Protein AF-A0A957ZB75-F1 (afdb_monomer_lite)

Secondary structure (DSSP, 8-state):
--EEEEEEEETTS-GGG-EE-SS-------SS-EEEEEEEEETTS-EEEEEEEE-----SS--EEEEEEEES-SEE-TTPPEEEEEEEESS-SEEEEEETTEEEESS--SEEEEEE---SSEEEEEEEEEEETTEEEEEEEEEEE-

Radius of gyration: 25.02 Å; chains: 1; bounding box: 56×19×64 Å

pLDDT: mean 92.62, std 7.67, range [55.31, 98.69]

Sequence (146 aa):
MNVNAVYFYTDDQKWQEQGVAGQASRKVCPDKTTNYNLRVLKRDGDEEIRQIQVQVAASNNAPTVERFWVQPSPIVAVGQCVNIQWCLQGDIERAKITRNEVTIWNDAPFTGNMQDCPSGTGQFVYGVEVKGPGGSNRALVYIQVE

Structure (mmCIF, N/CA/C/O backbone):
data_AF-A0A957ZB75-F1
#
_entry.id   AF-A0A957ZB75-F1
#
loop_
_atom_site.group_PDB
_atom_site.id
_atom_site.type_symbol
_atom_site.label_atom_id
_atom_site.label_alt_id
_atom_site.label_comp_id
_atom_site.label_asym_id
_atom_site.label_entity_id
_atom_site.label_seq_id
_atom_site.pdbx_PDB_ins_code
_atom_site.Cartn_x
_atom_site.Cartn_y
_atom_site.Cartn_z
_atom_site.occupancy
_atom_site.B_iso_or_equiv
_atom_site.auth_seq_id
_atom_site.auth_comp_id
_atom_site.auth_asym_id
_atom_site.auth_atom_id
_atom_site.pdbx_PDB_model_num
ATOM 1 N N . MET A 1 1 ? -32.803 -10.036 35.997 1.00 55.31 1 MET A N 1
ATOM 2 C CA . MET A 1 1 ? -32.620 -8.774 35.244 1.00 55.31 1 MET A CA 1
ATOM 3 C C . MET A 1 1 ? -33.885 -8.500 34.447 1.00 55.31 1 MET A C 1
ATOM 5 O O . MET A 1 1 ? -34.320 -9.390 33.731 1.00 55.31 1 MET A O 1
ATOM 9 N N . ASN A 1 2 ? -34.496 -7.323 34.602 1.00 71.12 2 ASN A N 1
ATOM 10 C CA . ASN A 1 2 ? -35.738 -6.947 33.913 1.00 71.12 2 ASN A CA 1
ATOM 11 C C . ASN A 1 2 ? -35.402 -6.029 32.719 1.00 71.12 2 ASN A C 1
ATOM 13 O O . ASN A 1 2 ? -35.644 -4.824 32.749 1.00 71.12 2 ASN A O 1
ATOM 17 N N . VAL A 1 3 ? -34.734 -6.597 31.710 1.00 76.25 3 VAL A N 1
ATOM 18 C CA . VAL A 1 3 ? -34.253 -5.877 30.516 1.00 76.25 3 VAL A CA 1
ATOM 19 C C . VAL A 1 3 ? -35.369 -5.796 29.475 1.00 76.25 3 VAL A C 1
ATOM 21 O O . VAL A 1 3 ? -36.073 -6.779 29.241 1.00 76.25 3 VAL A O 1
ATOM 24 N N . ASN A 1 4 ? -35.527 -4.623 28.865 1.00 85.94 4 ASN A N 1
ATOM 25 C CA . ASN A 1 4 ? -36.439 -4.383 27.753 1.00 85.94 4 ASN A CA 1
ATOM 26 C C . ASN A 1 4 ? -35.715 -4.507 26.402 1.00 85.94 4 ASN A C 1
ATOM 28 O O . ASN A 1 4 ? -36.158 -5.254 25.536 1.00 85.94 4 ASN A O 1
ATOM 32 N N . ALA A 1 5 ? -34.576 -3.825 26.239 1.00 90.12 5 ALA A N 1
ATOM 33 C CA . ALA A 1 5 ? -33.784 -3.857 25.009 1.00 90.12 5 ALA A CA 1
ATOM 34 C C . ALA A 1 5 ? -32.297 -3.594 25.282 1.00 90.12 5 ALA A C 1
ATOM 36 O O . ALA A 1 5 ? -31.947 -2.932 26.260 1.00 90.12 5 ALA A O 1
ATOM 37 N N . VAL A 1 6 ? -31.427 -4.097 24.404 1.00 93.31 6 VAL A N 1
ATOM 38 C CA . VAL A 1 6 ? -29.978 -3.862 24.453 1.00 93.31 6 VAL A CA 1
ATOM 39 C C . VAL A 1 6 ? -29.500 -3.386 23.087 1.00 93.31 6 VAL A C 1
ATOM 41 O O . VAL A 1 6 ? -29.920 -3.917 22.061 1.00 93.31 6 VAL A O 1
ATOM 44 N N . TYR A 1 7 ? -28.614 -2.396 23.078 1.00 94.50 7 TYR A N 1
ATOM 45 C CA . TYR A 1 7 ? -28.035 -1.808 21.876 1.00 94.50 7 TYR A CA 1
ATOM 46 C C . TYR A 1 7 ? -26.518 -1.748 22.005 1.00 94.50 7 TYR A C 1
ATOM 48 O O . TYR A 1 7 ? -26.001 -1.387 23.064 1.00 94.50 7 TYR A O 1
ATOM 56 N N . PHE A 1 8 ? -25.811 -2.075 20.925 1.00 93.94 8 PHE A N 1
ATOM 57 C CA . PHE A 1 8 ? -24.351 -2.016 20.863 1.00 93.94 8 PHE A CA 1
ATOM 58 C C . PHE A 1 8 ? -23.905 -1.211 19.643 1.00 93.94 8 PHE A C 1
ATOM 60 O O . PHE A 1 8 ? -24.076 -1.663 18.513 1.00 93.94 8 PHE A O 1
ATOM 67 N N . TYR A 1 9 ? -23.342 -0.025 19.869 1.00 94.62 9 TYR A N 1
ATOM 68 C CA . TYR A 1 9 ? -23.095 0.972 18.823 1.00 94.62 9 TYR A CA 1
ATOM 69 C C . TYR A 1 9 ? -21.809 1.765 19.074 1.00 94.62 9 TYR A C 1
ATOM 71 O O . TYR A 1 9 ? -21.337 1.858 20.209 1.00 94.62 9 TYR A O 1
ATOM 79 N N . THR A 1 10 ? -21.244 2.347 18.020 1.00 95.06 10 THR A N 1
ATOM 80 C CA . THR A 1 10 ? -20.170 3.348 18.122 1.00 95.06 10 THR A CA 1
ATOM 81 C C . THR A 1 10 ? -20.743 4.762 18.195 1.00 95.06 10 THR A C 1
ATOM 83 O O . THR A 1 10 ? -21.894 4.977 17.826 1.00 95.06 10 THR A O 1
ATOM 86 N N . ASP A 1 11 ? -19.951 5.742 18.640 1.00 92.06 11 ASP A N 1
ATOM 87 C CA . ASP A 1 11 ? -20.393 7.148 18.759 1.00 92.06 11 ASP A CA 1
ATOM 88 C C . ASP A 1 11 ? -20.949 7.729 17.441 1.00 92.06 11 ASP A C 1
ATOM 90 O O . ASP A 1 11 ? -21.843 8.572 17.460 1.00 92.06 11 ASP A O 1
ATOM 94 N N . ASP A 1 12 ? -20.467 7.226 16.300 1.00 91.06 12 ASP A N 1
ATOM 95 C CA . ASP A 1 12 ? -20.863 7.657 14.954 1.00 91.06 12 ASP A CA 1
ATOM 96 C C . ASP A 1 12 ? -22.178 6.993 14.462 1.00 91.06 12 ASP A C 1
ATOM 98 O O . ASP A 1 12 ? -22.646 7.270 13.356 1.00 91.06 12 ASP A O 1
ATOM 102 N N . GLN A 1 13 ? -22.782 6.089 15.246 1.00 93.25 13 GLN A N 1
ATOM 103 C CA . GLN A 1 13 ? -23.957 5.299 14.860 1.00 93.25 13 GLN A CA 1
ATOM 104 C C . GLN A 1 13 ? -25.225 5.703 15.624 1.00 93.25 13 GLN A C 1
ATOM 106 O O . GLN A 1 13 ? -25.210 5.958 16.828 1.00 93.25 13 GLN A O 1
ATOM 111 N N . LYS A 1 14 ? -26.377 5.658 14.942 1.00 95.25 14 LYS A N 1
ATOM 112 C CA . LYS A 1 14 ? -27.692 5.783 15.588 1.00 95.25 14 LYS A CA 1
ATOM 113 C C . LYS A 1 14 ? -28.008 4.515 16.374 1.00 95.25 14 LYS A C 1
ATOM 115 O O . LYS A 1 14 ? -28.289 3.472 15.789 1.00 95.25 14 LYS A O 1
ATOM 120 N N . TRP A 1 15 ? -27.989 4.603 17.700 1.00 94.00 15 TRP A N 1
ATOM 121 C CA . TRP A 1 15 ? -28.140 3.437 18.573 1.00 94.00 15 TRP A CA 1
ATOM 122 C C . TRP A 1 15 ? -29.461 2.685 18.377 1.00 94.00 15 TRP A C 1
ATOM 124 O O . TRP A 1 15 ? -29.459 1.464 18.483 1.00 94.00 15 TRP A O 1
ATOM 134 N N . GLN A 1 16 ? -30.561 3.371 18.038 1.00 95.12 16 GLN A N 1
ATOM 135 C CA . GLN A 1 16 ? -31.881 2.753 17.833 1.00 95.12 16 GLN A CA 1
ATOM 136 C C . GLN A 1 16 ? -31.870 1.686 16.728 1.00 95.12 16 GLN A C 1
ATOM 138 O O . GLN A 1 16 ? -32.700 0.780 16.737 1.00 95.12 16 GLN A O 1
ATOM 143 N N . GLU A 1 17 ? -30.921 1.784 15.796 1.00 95.62 17 GLU A N 1
ATOM 144 C CA . GLU A 1 17 ? -30.752 0.870 14.664 1.00 95.62 17 GLU A CA 1
ATOM 145 C C . GLU A 1 17 ? -29.772 -0.278 14.979 1.00 95.62 17 GLU A C 1
ATOM 147 O O . GLU A 1 17 ? -29.573 -1.165 14.155 1.00 95.62 17 GLU A O 1
ATOM 152 N N . GLN A 1 18 ? -29.153 -0.284 16.166 1.00 93.81 18 GLN A N 1
ATOM 153 C CA . GLN A 1 18 ? -28.076 -1.208 16.554 1.00 93.81 18 GLN A CA 1
ATOM 154 C C . GLN A 1 18 ? -28.500 -2.177 17.674 1.00 93.81 18 GLN A C 1
ATOM 156 O O . GLN A 1 18 ? -27.742 -2.444 18.612 1.00 93.81 18 GLN A O 1
ATOM 161 N N . GLY A 1 19 ? -29.740 -2.669 17.611 1.00 92.12 19 GLY A N 1
ATOM 162 C CA . GLY A 1 19 ? -30.286 -3.614 18.589 1.00 92.12 19 GLY A CA 1
ATOM 163 C C . GLY A 1 19 ? -29.555 -4.959 18.578 1.00 92.12 19 GLY A C 1
ATOM 164 O O . GLY A 1 19 ? -29.230 -5.495 17.519 1.00 92.12 19 GLY A O 1
ATOM 165 N N . VAL A 1 20 ? -29.311 -5.523 19.760 1.00 92.00 20 VAL A N 1
ATOM 166 C CA . VAL A 1 20 ? -28.658 -6.827 19.946 1.00 92.00 20 VAL A CA 1
ATOM 167 C C . VAL A 1 20 ? -29.398 -7.675 20.980 1.00 92.00 20 VAL A C 1
ATOM 169 O O . VAL A 1 20 ? -30.177 -7.171 21.790 1.00 92.00 20 VAL A O 1
ATOM 172 N N . ALA A 1 21 ? -29.151 -8.987 20.966 1.00 88.75 21 ALA A N 1
ATOM 173 C CA . ALA A 1 21 ? -29.648 -9.877 22.009 1.00 88.75 21 ALA A CA 1
ATOM 174 C C . ALA A 1 21 ? -29.046 -9.511 23.378 1.00 88.75 21 ALA A C 1
ATOM 176 O O . ALA A 1 21 ? -27.916 -9.029 23.461 1.00 88.75 21 ALA A O 1
ATOM 177 N N . GLY A 1 22 ? -29.780 -9.795 24.462 1.00 81.31 22 GLY A N 1
ATOM 178 C CA . GLY A 1 22 ? -29.356 -9.472 25.832 1.00 81.31 22 GLY A CA 1
ATOM 179 C C . GLY A 1 22 ? -28.032 -10.118 26.266 1.00 81.31 22 GLY A C 1
ATOM 180 O O . GLY A 1 22 ? -27.394 -9.644 27.200 1.00 81.31 22 GLY A O 1
ATOM 181 N N . GLN A 1 23 ? -27.599 -11.162 25.559 1.00 82.50 23 GLN A N 1
ATOM 182 C CA . GLN A 1 23 ? -26.255 -11.712 25.625 1.00 82.50 23 GLN A CA 1
ATOM 183 C C . GLN A 1 23 ? -25.798 -12.022 24.199 1.00 82.50 23 GLN A C 1
ATOM 185 O O . GLN A 1 23 ? -26.438 -12.800 23.493 1.00 82.50 23 GLN A O 1
ATOM 190 N N . ALA A 1 24 ? -24.698 -11.409 23.774 1.00 81.31 24 ALA A N 1
ATOM 191 C CA . ALA A 1 24 ? -24.117 -11.612 22.455 1.00 81.31 24 ALA A CA 1
ATOM 192 C C . ALA A 1 24 ? -22.611 -11.336 22.490 1.00 81.31 24 ALA A C 1
ATOM 194 O O . ALA A 1 24 ? -22.115 -10.614 23.354 1.00 81.31 24 ALA A O 1
ATOM 195 N N . SER A 1 25 ? -21.891 -11.888 21.519 1.00 83.31 25 SER A N 1
ATOM 196 C CA . SER A 1 25 ? -20.511 -11.523 21.220 1.00 83.31 25 SER A CA 1
ATOM 197 C C . SER A 1 25 ? -20.414 -11.082 19.762 1.00 83.31 25 SER A C 1
ATOM 199 O O . SER A 1 25 ? -21.127 -11.584 18.892 1.00 83.31 25 SER A O 1
ATOM 201 N N . ARG A 1 26 ? -19.542 -10.110 19.485 1.00 83.44 26 ARG A N 1
ATOM 202 C CA . ARG A 1 26 ? -19.294 -9.599 18.135 1.00 83.44 26 ARG A CA 1
ATOM 203 C C . ARG A 1 26 ? -17.801 -9.376 17.955 1.00 83.44 26 ARG A C 1
ATOM 205 O O . ARG A 1 26 ? -17.186 -8.663 18.742 1.00 83.44 26 ARG A O 1
ATOM 212 N N . LYS A 1 27 ? -17.221 -9.961 16.906 1.00 85.62 27 LYS A N 1
ATOM 213 C CA . LYS A 1 27 ? -15.859 -9.626 16.480 1.00 85.62 27 LYS A CA 1
ATOM 214 C C . LYS A 1 27 ? -15.889 -8.270 15.775 1.00 85.62 27 LYS A C 1
ATOM 216 O O . LYS A 1 27 ? -16.684 -8.075 14.857 1.00 85.62 27 LYS A O 1
ATOM 221 N N . VAL A 1 28 ? -15.030 -7.353 16.208 1.00 84.00 28 VAL A N 1
ATOM 222 C CA . VAL A 1 28 ? -14.864 -6.020 15.618 1.00 84.00 28 VAL A CA 1
ATOM 223 C C . VAL A 1 28 ? -13.385 -5.771 15.326 1.00 84.00 28 VAL A C 1
ATOM 225 O O . VAL A 1 28 ? -12.522 -6.240 16.065 1.00 84.00 28 VAL A O 1
ATOM 228 N N . CYS A 1 29 ? -13.101 -5.048 14.246 1.00 82.00 29 CYS A N 1
ATOM 229 C CA . CYS A 1 29 ? -11.758 -4.623 13.852 1.00 82.00 29 CYS A CA 1
ATOM 230 C C . CYS A 1 29 ? -11.828 -3.120 13.541 1.00 82.00 29 CYS A C 1
ATOM 232 O O . CYS A 1 29 ? -12.103 -2.768 12.399 1.00 82.00 29 CYS A O 1
ATOM 234 N N . PRO A 1 30 ? -11.726 -2.235 14.550 1.00 84.12 30 PRO A N 1
ATOM 235 C CA . PRO A 1 30 ? -11.782 -0.797 14.313 1.00 84.12 30 PRO A CA 1
ATOM 236 C C . PRO A 1 30 ? -10.508 -0.305 13.610 1.00 84.12 30 PRO A C 1
ATOM 238 O O . PRO A 1 30 ? -9.408 -0.631 14.043 1.00 84.12 30 PRO A O 1
ATOM 241 N N . ASP A 1 31 ? -10.661 0.523 12.574 1.00 75.88 31 ASP A N 1
ATOM 242 C CA . ASP A 1 31 ? -9.529 1.122 11.839 1.00 75.88 31 ASP A CA 1
ATOM 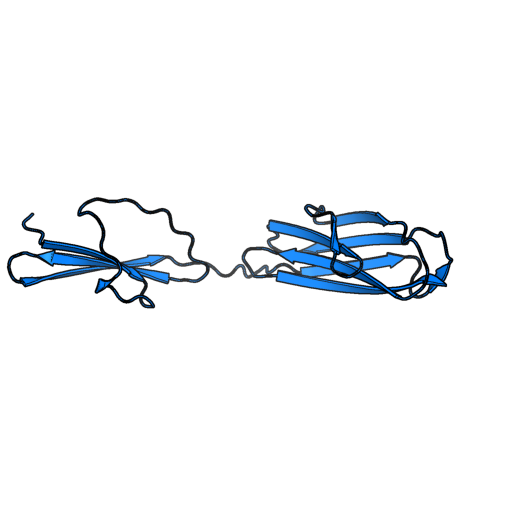243 C C . ASP A 1 31 ? -8.914 2.334 12.567 1.00 75.88 31 ASP A C 1
ATOM 245 O O . ASP A 1 31 ? -7.819 2.789 12.247 1.00 75.88 31 ASP A O 1
ATOM 249 N N . LYS A 1 32 ? -9.635 2.887 13.547 1.00 80.44 32 LYS A N 1
ATOM 250 C CA . LYS A 1 32 ? -9.235 4.031 14.378 1.00 80.44 32 LYS A CA 1
ATOM 251 C C . LYS A 1 32 ? -9.671 3.795 15.818 1.00 80.44 32 LYS A C 1
ATOM 253 O O . LYS A 1 32 ? -10.601 3.024 16.058 1.00 80.44 32 LYS A O 1
ATOM 258 N N . THR A 1 33 ? -9.057 4.486 16.779 1.00 86.31 33 THR A N 1
ATOM 259 C CA . THR A 1 33 ? -9.530 4.470 18.172 1.00 86.31 33 THR A CA 1
ATOM 260 C C . THR A 1 33 ? -11.026 4.769 18.210 1.00 86.31 33 THR A C 1
ATOM 262 O O . THR A 1 33 ? -11.474 5.787 17.685 1.00 86.31 33 THR A O 1
ATOM 265 N N . THR A 1 34 ? -11.797 3.842 18.777 1.00 92.62 34 THR A N 1
ATOM 266 C CA . THR A 1 34 ? -13.260 3.839 18.689 1.00 92.62 34 THR A CA 1
ATOM 267 C C . THR A 1 34 ? -13.857 3.559 20.059 1.00 92.62 34 THR A C 1
ATOM 269 O O . THR A 1 34 ? -13.459 2.610 20.740 1.00 92.62 34 THR A O 1
ATOM 272 N N . ASN A 1 35 ? -14.837 4.369 20.451 1.00 94.94 35 ASN A N 1
ATOM 273 C CA . ASN A 1 35 ? -15.665 4.099 21.616 1.00 94.94 35 ASN A CA 1
ATOM 274 C C . ASN A 1 35 ? -16.829 3.194 21.209 1.00 94.94 35 ASN A C 1
ATOM 276 O O . ASN A 1 35 ? -17.504 3.437 20.208 1.00 94.94 35 ASN A O 1
ATOM 280 N N . TYR A 1 36 ? -17.057 2.156 22.002 1.00 95.00 36 TYR A N 1
ATOM 281 C CA . TYR A 1 36 ? -18.192 1.258 21.876 1.00 95.00 36 TYR A CA 1
ATOM 282 C C . TYR A 1 36 ? -19.078 1.408 23.102 1.00 95.00 36 TYR A C 1
ATOM 284 O O . TYR A 1 36 ? -18.608 1.328 24.238 1.00 95.00 36 TYR A O 1
ATOM 292 N N . ASN A 1 37 ? -20.366 1.589 22.854 1.00 95.56 37 ASN A N 1
ATOM 293 C CA . ASN A 1 37 ? -21.380 1.796 23.868 1.00 95.56 37 ASN A CA 1
ATOM 294 C C . ASN A 1 37 ? -22.310 0.589 23.911 1.00 95.56 37 ASN A C 1
ATOM 296 O O . ASN A 1 37 ? -22.889 0.205 22.894 1.00 95.56 37 ASN A O 1
ATOM 300 N N . LEU A 1 38 ? -22.483 0.020 25.100 1.00 94.56 38 LEU A N 1
ATOM 301 C CA . LEU A 1 38 ? -23.540 -0.930 25.409 1.00 94.56 38 LEU A CA 1
ATOM 302 C C . LEU A 1 38 ? -24.631 -0.193 26.185 1.00 94.56 38 LEU A C 1
ATOM 304 O O . LEU A 1 38 ? -24.422 0.184 27.338 1.00 94.56 38 LEU A O 1
ATOM 308 N N . ARG A 1 39 ? -25.782 0.021 25.548 1.00 95.00 39 ARG A N 1
ATOM 309 C CA . ARG A 1 39 ? -26.959 0.649 26.158 1.00 95.00 39 ARG A CA 1
ATOM 310 C C . ARG A 1 39 ? -27.999 -0.413 26.478 1.00 95.00 39 ARG A C 1
ATOM 312 O O . ARG A 1 39 ? -28.403 -1.165 25.598 1.00 95.00 39 ARG A O 1
ATOM 319 N N . VAL A 1 40 ? -28.457 -0.443 27.721 1.00 93.94 40 VAL A N 1
ATOM 320 C CA . VAL A 1 40 ? -29.490 -1.350 28.221 1.00 93.94 40 VAL A CA 1
ATOM 321 C C . VAL A 1 40 ? -30.683 -0.513 28.657 1.00 93.94 40 VAL A C 1
ATOM 323 O O . VAL A 1 40 ? -30.572 0.274 29.593 1.00 93.94 40 VAL A O 1
ATOM 326 N N . LEU A 1 41 ? -31.822 -0.693 27.993 1.00 92.69 41 LEU A N 1
ATOM 327 C CA . LEU A 1 41 ? -33.101 -0.131 28.420 1.00 92.69 41 LEU A CA 1
ATOM 328 C C . LEU A 1 41 ? -33.795 -1.139 29.333 1.00 92.69 41 LEU A C 1
ATOM 330 O O . LEU A 1 41 ? -33.983 -2.302 28.957 1.00 92.69 41 LEU A O 1
ATOM 334 N N . LYS A 1 42 ? -34.175 -0.710 30.532 1.00 90.25 42 LYS A N 1
ATOM 335 C CA . LYS A 1 42 ? -34.884 -1.519 31.525 1.00 90.25 42 LYS A CA 1
ATOM 336 C C . LYS A 1 42 ? -36.394 -1.314 31.390 1.00 90.25 42 LYS A C 1
ATOM 338 O O . LYS A 1 42 ? -36.867 -0.374 30.754 1.00 90.25 42 LYS A O 1
ATOM 343 N N . ARG A 1 43 ? -37.181 -2.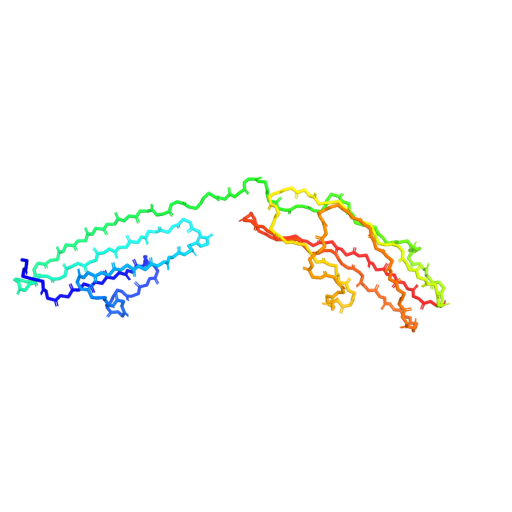250 31.928 1.00 86.62 43 ARG A N 1
ATOM 344 C CA . ARG A 1 43 ? -38.655 -2.199 31.820 1.00 86.62 43 ARG A CA 1
ATOM 345 C C . ARG A 1 43 ? -39.310 -1.115 32.679 1.00 86.62 43 ARG A C 1
ATOM 347 O O . ARG A 1 43 ? -40.449 -0.757 32.414 1.00 86.62 43 ARG A O 1
ATOM 354 N N . ASP A 1 44 ? -38.608 -0.628 33.692 1.00 88.31 44 ASP A N 1
ATOM 355 C CA . ASP A 1 44 ? -38.997 0.500 34.548 1.00 88.31 44 ASP A CA 1
ATOM 356 C C . ASP A 1 44 ? -38.746 1.868 33.886 1.00 88.31 44 ASP A C 1
ATOM 358 O O . ASP A 1 44 ? -39.119 2.893 34.446 1.00 88.31 44 ASP A O 1
ATOM 362 N N . GLY A 1 45 ? -38.183 1.881 32.673 1.00 83.06 45 GLY A N 1
ATOM 363 C CA . GLY A 1 45 ? -37.866 3.095 31.923 1.00 83.06 45 GLY A CA 1
ATOM 364 C C . GLY A 1 45 ? -36.440 3.594 32.143 1.00 83.06 45 GLY A C 1
ATOM 365 O O . GLY A 1 45 ? -36.004 4.476 31.405 1.00 83.06 45 GLY A O 1
ATOM 366 N N . ASP A 1 46 ? -35.697 3.007 33.085 1.00 91.19 46 ASP A N 1
ATOM 367 C CA . ASP A 1 46 ? -34.303 3.364 33.320 1.00 91.19 46 ASP A CA 1
ATOM 368 C C . ASP A 1 46 ? -33.410 2.912 32.158 1.00 91.19 46 ASP A C 1
ATOM 370 O O . ASP A 1 46 ? -33.622 1.865 31.533 1.00 91.19 46 ASP A O 1
ATOM 374 N N . GLU A 1 47 ? -32.340 3.666 31.916 1.00 93.44 47 GLU A N 1
ATOM 375 C CA . GLU A 1 47 ? -31.278 3.270 30.998 1.00 93.44 47 GLU A CA 1
ATOM 376 C C . GLU A 1 47 ? -29.933 3.132 31.706 1.00 93.44 47 GLU A C 1
ATOM 378 O O . GLU A 1 47 ? -29.602 3.842 32.655 1.00 93.44 47 GLU A O 1
ATOM 383 N N . GLU A 1 48 ? -29.137 2.184 31.228 1.00 94.06 48 GLU A N 1
ATOM 384 C CA . GLU A 1 48 ? -27.767 1.982 31.670 1.00 94.06 48 GLU A CA 1
ATOM 385 C C . GLU A 1 48 ? -26.854 1.952 30.453 1.00 94.06 48 GLU A C 1
ATOM 387 O O . GLU A 1 48 ? -27.068 1.172 29.526 1.00 94.06 48 GLU A O 1
ATOM 392 N N . ILE A 1 49 ? -25.824 2.797 30.458 1.00 94.81 49 ILE A N 1
ATOM 393 C CA . ILE A 1 49 ? -24.821 2.839 29.398 1.00 94.81 49 ILE A CA 1
ATOM 394 C C . ILE A 1 49 ? -23.473 2.429 29.988 1.00 94.81 49 ILE A C 1
ATOM 396 O O . ILE A 1 49 ? -23.053 2.900 31.050 1.00 94.81 49 ILE A O 1
ATOM 400 N N . ARG A 1 50 ? -22.799 1.510 29.300 1.00 94.94 50 ARG A N 1
ATOM 401 C CA . ARG A 1 50 ? -21.417 1.113 29.568 1.00 94.94 50 ARG A CA 1
ATOM 402 C C . ARG A 1 50 ? -20.598 1.389 28.324 1.00 94.94 50 ARG A C 1
ATOM 404 O O . ARG A 1 50 ? -20.872 0.824 27.269 1.00 94.94 50 ARG A O 1
ATOM 411 N N . GLN A 1 51 ? -19.601 2.248 28.463 1.00 95.50 51 GLN A N 1
ATOM 412 C CA . GLN A 1 51 ? -18.683 2.574 27.385 1.00 95.50 51 GLN A CA 1
ATOM 413 C C . GLN A 1 51 ? -17.362 1.842 27.598 1.00 95.50 51 GLN A C 1
ATOM 415 O O . GLN A 1 51 ? -16.829 1.811 28.708 1.00 95.50 51 GLN A O 1
ATOM 420 N N . ILE A 1 52 ? -16.820 1.296 26.517 1.00 93.81 52 ILE A N 1
ATOM 421 C CA . ILE A 1 52 ? -15.421 0.886 26.437 1.00 93.81 52 ILE A CA 1
ATOM 422 C C . ILE A 1 52 ? -14.752 1.647 25.299 1.00 93.81 52 ILE A C 1
ATOM 424 O O . ILE A 1 52 ? -15.362 1.889 24.258 1.00 93.81 52 ILE A O 1
ATOM 428 N N . GLN A 1 53 ? -13.489 2.011 25.483 1.00 92.88 53 GLN A N 1
ATOM 429 C CA . GLN A 1 53 ? -12.670 2.552 24.409 1.00 92.88 53 GLN A CA 1
ATOM 430 C C . GLN A 1 53 ? -11.726 1.463 23.913 1.00 92.88 53 GLN A C 1
ATOM 432 O O . GLN A 1 53 ? -10.938 0.919 24.684 1.00 92.88 53 GLN A O 1
ATOM 437 N N . VAL A 1 54 ? -11.787 1.171 22.617 1.00 89.19 54 VAL A N 1
ATOM 438 C CA . VAL A 1 54 ? -10.782 0.347 21.948 1.00 89.19 54 VAL A CA 1
ATOM 439 C C . VAL A 1 54 ? -9.764 1.295 21.335 1.00 89.19 54 VAL A C 1
ATOM 441 O O . VAL A 1 54 ? -10.063 1.989 20.362 1.00 89.19 54 VAL A O 1
ATOM 444 N N . GLN A 1 55 ? -8.576 1.355 21.934 1.00 83.69 55 GLN A N 1
ATOM 445 C CA . GLN A 1 55 ? -7.465 2.134 21.401 1.00 83.69 55 GLN A CA 1
ATOM 446 C C . GLN A 1 55 ? -6.821 1.381 20.244 1.00 83.69 55 GLN A C 1
ATOM 448 O O . GLN A 1 55 ? -6.411 0.231 20.387 1.00 83.69 55 GLN A O 1
ATOM 453 N N . VAL A 1 56 ? -6.728 2.051 19.101 1.00 80.56 56 VAL A N 1
ATOM 454 C CA . VAL A 1 56 ? -5.977 1.569 17.947 1.00 80.56 56 VAL A CA 1
ATOM 455 C C . VAL A 1 56 ? -4.733 2.434 17.880 1.00 80.56 56 VAL A C 1
ATOM 457 O O . VAL A 1 56 ? -4.820 3.636 17.625 1.00 80.56 56 VAL A O 1
ATOM 460 N N . ALA A 1 57 ? -3.579 1.843 18.181 1.00 70.25 57 ALA A N 1
ATOM 461 C CA . ALA A 1 57 ? -2.315 2.540 18.027 1.00 70.25 57 ALA A CA 1
ATOM 462 C C . ALA A 1 57 ? -2.078 2.782 16.532 1.00 70.25 57 ALA A C 1
ATOM 464 O O . ALA A 1 57 ? -2.041 1.833 15.749 1.00 70.25 57 ALA A O 1
ATOM 465 N N . ALA A 1 58 ? -1.907 4.044 16.136 1.00 62.91 58 ALA A N 1
ATOM 466 C CA . ALA A 1 58 ? -1.311 4.333 14.840 1.00 62.91 58 ALA A CA 1
ATOM 467 C C . ALA A 1 58 ? 0.100 3.733 14.849 1.00 62.91 58 ALA A C 1
ATOM 469 O O . ALA A 1 58 ? 0.871 3.996 15.777 1.00 62.91 58 ALA A O 1
ATOM 470 N N . SER A 1 59 ? 0.442 2.905 13.858 1.00 65.56 59 SER A N 1
ATOM 471 C CA . SER A 1 59 ? 1.838 2.495 13.722 1.00 65.56 59 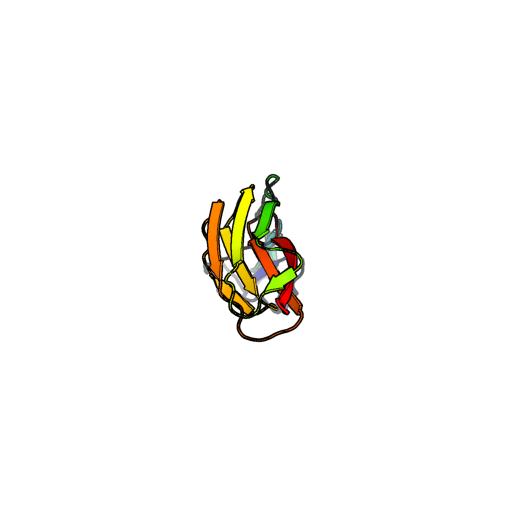SER A CA 1
ATOM 472 C C . SER A 1 59 ? 2.650 3.735 13.348 1.00 65.56 59 SER A C 1
ATOM 474 O O . SER A 1 59 ? 2.470 4.310 12.274 1.00 65.56 59 SER A O 1
ATOM 476 N N . ASN A 1 60 ? 3.551 4.144 14.246 1.00 69.81 60 ASN A N 1
ATOM 477 C CA . ASN A 1 60 ? 4.541 5.194 13.987 1.00 69.81 60 ASN A CA 1
ATOM 478 C C . ASN A 1 60 ? 5.534 4.788 12.885 1.00 69.81 60 ASN A C 1
ATOM 480 O O . ASN A 1 60 ? 6.294 5.625 12.407 1.00 69.81 60 ASN A O 1
ATOM 484 N N . ASN A 1 61 ? 5.534 3.515 12.487 1.00 85.38 61 ASN A N 1
ATOM 485 C CA . ASN A 1 61 ? 6.402 2.948 11.473 1.00 85.38 61 ASN A CA 1
ATOM 486 C C . ASN A 1 61 ? 5.588 2.650 10.206 1.00 85.38 61 ASN A C 1
ATOM 488 O O . ASN A 1 61 ? 5.491 1.508 9.756 1.00 85.38 61 ASN A O 1
ATOM 492 N N . ALA A 1 62 ? 4.929 3.680 9.666 1.00 88.81 62 ALA A N 1
ATOM 493 C CA . ALA A 1 62 ? 4.103 3.544 8.473 1.00 88.81 62 ALA A CA 1
ATOM 494 C C . ALA A 1 62 ? 4.910 2.965 7.292 1.00 88.81 62 ALA A C 1
ATOM 496 O O . ALA A 1 62 ? 6.101 3.256 7.168 1.00 88.81 62 ALA A O 1
ATOM 497 N N . PRO A 1 63 ? 4.281 2.178 6.401 1.00 94.81 63 PRO A N 1
ATOM 498 C CA . PRO A 1 63 ? 4.973 1.611 5.252 1.00 94.81 63 PRO A CA 1
ATOM 499 C C . PRO A 1 63 ? 5.612 2.673 4.351 1.00 94.81 63 PRO A C 1
ATOM 501 O O . PRO A 1 63 ? 4.953 3.621 3.911 1.00 94.81 63 PRO A O 1
ATOM 504 N N . THR A 1 64 ? 6.880 2.482 4.006 1.00 95.56 64 THR A N 1
ATOM 505 C CA . THR A 1 64 ? 7.624 3.352 3.093 1.00 95.56 64 THR A CA 1
ATOM 506 C C . THR A 1 64 ? 8.295 2.558 1.980 1.00 95.56 64 THR A C 1
ATOM 508 O O . THR A 1 64 ? 8.619 1.377 2.117 1.00 95.56 64 THR A O 1
ATOM 511 N N . VAL A 1 65 ? 8.491 3.227 0.843 1.00 97.62 65 VAL A N 1
ATOM 512 C CA . VAL A 1 65 ? 9.303 2.718 -0.262 1.00 97.62 65 VAL A CA 1
ATOM 513 C C . VAL A 1 65 ? 10.679 3.364 -0.149 1.00 97.62 65 VAL A C 1
ATOM 515 O O . VAL A 1 65 ? 10.854 4.517 -0.534 1.00 97.62 65 VAL A O 1
ATOM 518 N N . GLU A 1 66 ? 11.653 2.638 0.397 1.00 97.31 66 GLU A N 1
ATOM 519 C CA . GLU A 1 66 ? 13.036 3.120 0.501 1.00 97.31 66 GLU A CA 1
ATOM 520 C C . GLU A 1 66 ? 13.702 3.161 -0.880 1.00 97.31 66 GLU A C 1
ATOM 522 O O . GLU A 1 66 ? 14.450 4.083 -1.208 1.00 97.31 66 GLU A O 1
ATOM 527 N N . ARG A 1 67 ? 13.421 2.152 -1.712 1.00 97.75 67 ARG A N 1
ATOM 528 C CA . ARG A 1 67 ? 13.987 2.026 -3.054 1.00 97.75 67 ARG A CA 1
ATOM 529 C C . ARG A 1 67 ? 12.988 1.396 -4.010 1.00 97.75 67 ARG A C 1
ATOM 531 O O . ARG A 1 67 ? 12.384 0.382 -3.673 1.00 97.75 67 ARG A O 1
ATOM 538 N N . PHE A 1 68 ? 12.888 1.942 -5.219 1.00 98.50 68 PHE A N 1
ATOM 539 C CA . PHE A 1 68 ? 12.161 1.319 -6.322 1.00 98.50 68 PHE A CA 1
ATOM 540 C C . PHE A 1 68 ? 12.740 1.724 -7.675 1.00 98.50 68 PHE A C 1
ATOM 542 O O . PHE A 1 68 ? 12.638 2.890 -8.056 1.00 98.50 68 PHE A O 1
ATOM 549 N N . TRP A 1 69 ? 13.359 0.780 -8.385 1.00 98.06 69 TRP A N 1
ATOM 550 C CA . TRP A 1 69 ? 14.047 1.020 -9.656 1.00 98.06 69 TRP A CA 1
ATOM 551 C C . TRP A 1 69 ? 13.585 0.032 -10.723 1.00 98.06 69 TRP A C 1
ATOM 553 O O . TRP A 1 69 ? 13.286 -1.123 -10.423 1.00 98.06 69 TRP A O 1
ATOM 563 N N . VAL A 1 70 ? 13.598 0.485 -11.975 1.00 98.56 70 VAL A N 1
ATOM 564 C CA . VAL A 1 70 ? 13.368 -0.345 -13.161 1.00 98.56 70 VAL A CA 1
ATOM 565 C C . VAL A 1 70 ? 14.498 -0.078 -14.145 1.00 98.56 70 VAL A C 1
ATOM 567 O O . VAL A 1 70 ? 14.830 1.081 -14.387 1.00 98.56 70 VAL A O 1
ATOM 570 N N . GLN A 1 71 ? 15.122 -1.131 -14.669 1.00 98.00 71 GLN A N 1
ATOM 571 C CA . GLN A 1 71 ? 16.263 -1.037 -15.581 1.00 98.00 71 GLN A CA 1
ATOM 572 C C . GLN A 1 71 ? 16.116 -2.026 -16.748 1.00 98.00 71 GLN A C 1
ATOM 574 O O . GLN A 1 71 ? 15.815 -3.187 -16.488 1.00 98.00 71 GLN A O 1
ATOM 579 N N . PRO A 1 72 ? 16.391 -1.638 -18.005 1.00 97.19 72 PRO A N 1
ATOM 580 C CA . PRO A 1 72 ? 16.754 -0.288 -18.445 1.00 97.19 72 PRO A CA 1
ATOM 581 C C . PRO A 1 72 ? 15.602 0.727 -18.292 1.00 97.19 72 PRO A C 1
ATOM 583 O O . PRO A 1 72 ? 14.431 0.364 -18.255 1.00 97.19 72 PRO A O 1
ATOM 586 N N . SER A 1 73 ? 15.958 2.002 -18.120 1.00 95.19 73 SER A N 1
ATOM 587 C CA . SER A 1 73 ? 15.048 3.149 -17.975 1.00 95.19 73 SER A CA 1
ATOM 588 C C . SER A 1 73 ? 15.820 4.440 -18.312 1.00 95.19 73 SER A C 1
ATOM 590 O O . SER A 1 73 ? 17.022 4.493 -18.037 1.00 95.19 73 SER A O 1
ATOM 592 N N . PRO A 1 74 ? 15.192 5.477 -18.903 1.00 96.38 74 PRO A N 1
ATOM 593 C CA . PRO A 1 74 ? 13.773 5.553 -19.256 1.00 96.38 74 PRO A CA 1
ATOM 594 C C . PRO A 1 74 ? 13.431 4.905 -20.599 1.00 96.38 74 PRO A C 1
ATOM 596 O O . PRO A 1 74 ? 12.257 4.679 -20.846 1.00 96.38 74 PRO A O 1
ATOM 599 N N . ILE A 1 75 ? 14.411 4.594 -21.451 1.00 97.38 75 ILE A N 1
ATOM 600 C CA . ILE A 1 75 ? 14.183 4.017 -22.784 1.00 97.38 75 ILE A CA 1
ATOM 601 C C . ILE A 1 75 ? 14.558 2.532 -22.779 1.00 97.38 75 ILE A C 1
ATOM 603 O O . ILE A 1 75 ? 15.608 2.153 -22.255 1.00 97.38 75 ILE A O 1
ATOM 607 N N . VAL A 1 76 ? 13.700 1.699 -23.364 1.00 97.38 76 VAL A N 1
ATOM 608 C CA . VAL A 1 76 ? 13.844 0.242 -23.454 1.00 97.38 76 VAL A CA 1
ATOM 609 C C . VAL A 1 76 ? 13.615 -0.181 -24.899 1.00 97.38 76 VAL A C 1
ATOM 611 O O . VAL A 1 76 ? 12.618 0.202 -25.498 1.00 97.38 76 VAL A O 1
ATOM 614 N N . ALA A 1 77 ? 14.519 -0.979 -25.462 1.00 96.25 77 ALA A N 1
ATOM 615 C CA . ALA A 1 77 ? 14.340 -1.459 -26.829 1.00 96.25 77 ALA A CA 1
ATOM 616 C C . ALA A 1 77 ? 13.185 -2.471 -26.919 1.00 96.25 77 ALA A C 1
ATOM 618 O O . ALA A 1 77 ? 12.995 -3.284 -26.008 1.00 96.25 77 ALA A O 1
ATOM 619 N N . VAL A 1 78 ? 12.447 -2.481 -28.031 1.00 95.25 78 VAL A N 1
ATOM 620 C CA . VAL A 1 78 ? 11.396 -3.488 -28.272 1.00 95.25 78 VAL A CA 1
ATOM 621 C C . VAL A 1 78 ? 11.919 -4.914 -28.057 1.00 95.25 78 VAL A C 1
ATOM 623 O O . VAL A 1 78 ? 12.934 -5.322 -28.619 1.00 95.25 78 VAL A O 1
ATOM 626 N N . GLY A 1 79 ? 11.199 -5.695 -27.247 1.00 93.12 79 GLY A N 1
ATOM 627 C CA . GLY A 1 79 ? 11.547 -7.084 -26.936 1.00 93.12 79 GLY A CA 1
ATOM 628 C C . GLY A 1 79 ? 12.581 -7.258 -25.817 1.00 93.12 79 GLY A C 1
ATOM 629 O O . GLY A 1 79 ? 12.862 -8.396 -25.442 1.00 93.12 79 GLY A O 1
ATOM 630 N N . GLN A 1 80 ? 13.122 -6.175 -25.245 1.00 95.88 80 GLN A N 1
ATOM 631 C CA . GLN A 1 80 ? 13.909 -6.252 -24.012 1.00 95.88 80 GLN A CA 1
ATOM 632 C C . GLN A 1 80 ? 13.009 -6.400 -22.783 1.00 95.88 80 GLN A C 1
ATOM 634 O O . GLN A 1 80 ? 11.992 -5.724 -22.635 1.00 95.88 80 GLN A O 1
ATOM 639 N N . CYS A 1 81 ? 13.442 -7.253 -21.858 1.00 97.62 81 CYS A N 1
ATOM 640 C CA . CYS A 1 81 ? 12.865 -7.322 -20.524 1.00 97.62 81 CYS A CA 1
ATOM 641 C C . CYS A 1 81 ? 13.524 -6.293 -19.603 1.00 97.62 81 CYS A C 1
ATOM 643 O O . CYS A 1 81 ? 14.714 -5.999 -19.731 1.00 97.62 81 CYS A O 1
ATOM 645 N N . VAL A 1 82 ? 12.764 -5.803 -18.631 1.00 98.25 82 VAL A N 1
ATOM 646 C CA . VAL A 1 82 ? 13.261 -4.942 -17.560 1.00 98.25 82 VAL A CA 1
ATOM 647 C C . VAL A 1 82 ? 13.447 -5.731 -16.272 1.00 98.25 82 VAL A C 1
ATOM 649 O O . VAL A 1 82 ? 12.694 -6.654 -15.972 1.00 98.25 82 VAL A O 1
ATOM 652 N N . ASN A 1 83 ? 14.448 -5.345 -15.492 1.00 98.50 83 ASN A N 1
ATOM 653 C CA . ASN A 1 83 ? 14.641 -5.765 -14.117 1.00 98.50 83 ASN A CA 1
ATOM 654 C C . ASN A 1 83 ? 14.058 -4.705 -13.179 1.00 98.50 83 ASN A C 1
ATOM 656 O O . ASN A 1 83 ? 14.414 -3.529 -13.257 1.00 98.50 83 ASN A O 1
ATOM 660 N N . ILE A 1 84 ? 13.177 -5.131 -12.288 1.00 98.69 84 ILE A N 1
ATOM 661 C CA . ILE A 1 84 ? 12.480 -4.311 -11.303 1.00 98.69 84 ILE A CA 1
ATOM 662 C C . ILE A 1 84 ? 13.049 -4.686 -9.938 1.00 98.69 84 ILE A C 1
ATOM 664 O O . ILE A 1 84 ? 13.088 -5.864 -9.594 1.00 98.69 84 ILE A O 1
ATOM 668 N N . GLN A 1 85 ? 13.491 -3.706 -9.156 1.00 98.69 85 GLN A N 1
ATOM 669 C CA . GLN A 1 85 ? 14.066 -3.918 -7.827 1.00 98.69 85 GLN A CA 1
ATOM 670 C C . GLN A 1 85 ? 13.423 -2.985 -6.810 1.00 98.69 85 GLN A C 1
ATOM 672 O O . GLN A 1 85 ? 13.174 -1.815 -7.106 1.00 98.69 85 GLN A O 1
ATOM 677 N N . TRP A 1 86 ? 13.196 -3.480 -5.595 1.00 98.62 86 TRP A N 1
ATOM 678 C CA . TRP A 1 86 ? 12.599 -2.689 -4.525 1.00 98.62 86 TRP A CA 1
ATOM 679 C C . TRP A 1 86 ? 13.128 -3.060 -3.141 1.00 98.62 86 TRP A C 1
ATOM 681 O O . TRP A 1 86 ? 13.588 -4.178 -2.900 1.00 98.62 86 TRP A O 1
ATOM 691 N N . CYS A 1 87 ? 13.036 -2.095 -2.231 1.00 98.44 87 CYS A N 1
ATOM 692 C CA . CYS A 1 87 ? 13.278 -2.250 -0.802 1.00 98.44 87 CYS A CA 1
ATOM 693 C C . CYS A 1 87 ? 12.215 -1.438 -0.060 1.00 98.44 87 CYS A C 1
ATOM 695 O O . CYS A 1 87 ? 12.066 -0.237 -0.309 1.00 98.44 87 CYS A O 1
ATOM 697 N N . LEU A 1 88 ? 11.448 -2.105 0.796 1.00 97.94 88 LEU A N 1
ATOM 698 C CA . LEU A 1 88 ? 10.369 -1.517 1.581 1.00 97.94 88 LEU A CA 1
ATOM 699 C C . LEU A 1 88 ? 10.751 -1.516 3.061 1.00 97.94 88 LEU A C 1
ATOM 701 O O . LEU A 1 88 ? 11.430 -2.425 3.536 1.00 97.94 88 LEU A O 1
ATOM 705 N N . GLN A 1 89 ? 10.280 -0.511 3.791 1.00 95.88 89 GLN A N 1
ATOM 706 C CA . GLN A 1 89 ? 10.472 -0.393 5.234 1.00 95.88 89 GLN A CA 1
ATOM 707 C C . GLN A 1 89 ? 9.141 -0.090 5.926 1.00 95.88 89 GLN A C 1
ATOM 709 O O . GLN A 1 89 ? 8.152 0.266 5.282 1.00 95.88 89 GLN A O 1
ATOM 714 N N . GLY A 1 90 ? 9.116 -0.236 7.247 1.00 93.31 90 GLY A N 1
ATOM 715 C CA . GLY A 1 90 ? 7.914 -0.028 8.047 1.00 93.31 90 GLY A CA 1
ATOM 716 C C . GLY A 1 90 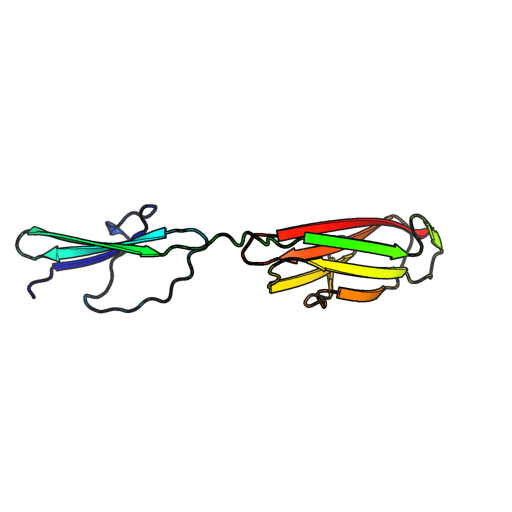? 7.233 -1.323 8.483 1.00 93.31 90 GLY A C 1
ATOM 717 O O . GLY A 1 90 ? 7.693 -2.429 8.194 1.00 93.31 90 GLY A O 1
ATOM 718 N N . ASP A 1 91 ? 6.102 -1.170 9.160 1.00 91.88 91 ASP A N 1
ATOM 719 C CA . ASP A 1 91 ? 5.200 -2.262 9.508 1.00 91.88 91 ASP A CA 1
ATOM 720 C C . ASP A 1 91 ? 4.351 -2.596 8.277 1.00 91.88 91 ASP A C 1
ATOM 722 O O . ASP A 1 91 ? 3.349 -1.935 7.992 1.00 91.88 91 ASP A O 1
ATOM 726 N N . ILE A 1 92 ? 4.783 -3.599 7.511 1.00 93.81 92 ILE A N 1
ATOM 727 C CA . ILE A 1 92 ? 4.187 -3.968 6.223 1.00 93.81 92 ILE A CA 1
ATOM 728 C C . ILE A 1 92 ? 3.348 -5.240 6.370 1.00 93.81 92 ILE A C 1
ATOM 730 O O . ILE A 1 92 ? 3.813 -6.254 6.881 1.00 93.81 92 ILE A O 1
ATOM 734 N N . GLU A 1 93 ? 2.121 -5.203 5.853 1.00 94.75 93 GLU A N 1
ATOM 735 C CA . GLU A 1 93 ? 1.242 -6.374 5.737 1.00 94.75 93 GLU A CA 1
ATOM 736 C C . GLU A 1 93 ? 1.297 -6.991 4.340 1.00 94.75 93 GLU A C 1
ATOM 738 O O . GLU A 1 93 ? 1.218 -8.207 4.191 1.00 94.75 93 GLU A O 1
ATOM 743 N N . ARG A 1 94 ? 1.386 -6.151 3.300 1.00 96.94 94 ARG A N 1
ATOM 744 C CA . ARG A 1 94 ? 1.348 -6.593 1.902 1.00 96.94 94 ARG A CA 1
ATOM 745 C C . ARG A 1 94 ? 2.084 -5.636 0.975 1.00 96.94 94 ARG A C 1
ATOM 747 O O . ARG A 1 94 ? 2.040 -4.419 1.171 1.00 96.94 94 ARG A O 1
ATOM 754 N N . ALA A 1 95 ? 2.663 -6.195 -0.080 1.00 98.25 95 ALA A N 1
ATOM 755 C CA . ALA A 1 95 ? 3.278 -5.452 -1.168 1.00 98.25 95 ALA A CA 1
ATOM 756 C C . ALA A 1 95 ? 2.858 -6.028 -2.524 1.00 98.25 95 ALA A C 1
ATOM 758 O O . ALA A 1 95 ? 2.710 -7.242 -2.671 1.00 98.25 95 ALA A O 1
ATOM 759 N N . LYS A 1 96 ? 2.676 -5.152 -3.514 1.00 98.56 96 LYS A N 1
ATOM 760 C CA . LYS A 1 96 ? 2.301 -5.515 -4.883 1.00 98.56 96 LYS A CA 1
ATOM 761 C C . LYS A 1 96 ? 3.183 -4.808 -5.895 1.00 98.56 96 LYS A C 1
ATOM 763 O O . LYS A 1 96 ? 3.502 -3.637 -5.702 1.00 98.56 96 LYS A O 1
ATOM 768 N N . ILE A 1 97 ? 3.498 -5.483 -6.996 1.00 98.62 97 ILE A N 1
ATOM 769 C CA . ILE A 1 97 ? 4.103 -4.866 -8.180 1.00 98.62 97 ILE A CA 1
ATOM 770 C C . ILE A 1 97 ? 3.031 -4.710 -9.257 1.00 98.62 97 ILE A C 1
ATOM 772 O O . ILE A 1 97 ? 2.263 -5.643 -9.518 1.00 98.62 97 ILE A O 1
ATOM 776 N N . THR A 1 98 ? 2.972 -3.534 -9.879 1.00 98.62 98 THR A N 1
ATOM 777 C CA . THR A 1 98 ? 2.017 -3.195 -10.938 1.00 98.62 98 THR A CA 1
ATOM 778 C C . THR A 1 98 ? 2.720 -2.786 -12.230 1.00 98.62 98 THR A C 1
ATOM 780 O O . THR A 1 98 ? 3.819 -2.235 -12.200 1.00 98.62 98 THR A O 1
ATOM 783 N N . ARG A 1 99 ? 2.068 -3.039 -13.370 1.00 98.19 99 ARG A N 1
ATOM 784 C CA . ARG A 1 99 ? 2.403 -2.497 -14.693 1.00 98.19 99 ARG A CA 1
ATOM 785 C C . ARG A 1 99 ? 1.135 -1.932 -15.318 1.00 98.19 99 ARG A C 1
ATOM 787 O O . ARG A 1 99 ? 0.166 -2.666 -15.487 1.00 98.19 99 ARG A O 1
ATOM 794 N N . ASN A 1 100 ? 1.142 -0.645 -15.656 1.00 96.81 100 ASN A N 1
ATOM 795 C CA . ASN A 1 100 ? -0.028 0.095 -16.143 1.00 96.81 100 ASN A CA 1
ATOM 796 C C . ASN A 1 100 ? -1.247 -0.118 -15.230 1.00 96.81 100 ASN A C 1
ATOM 798 O O . ASN A 1 100 ? -2.322 -0.480 -15.693 1.00 96.81 100 ASN A O 1
ATOM 802 N N . GLU A 1 101 ? -1.033 0.027 -13.917 1.00 95.38 101 GLU A N 1
ATOM 803 C CA . GLU A 1 101 ? -2.030 -0.179 -12.846 1.00 95.38 101 GLU A CA 1
ATOM 804 C C . GLU A 1 101 ? -2.527 -1.623 -12.656 1.00 95.38 101 GLU A C 1
ATOM 806 O O . GLU A 1 101 ? -3.154 -1.935 -11.645 1.00 95.38 101 GLU A O 1
ATOM 811 N N . VAL A 1 102 ? -2.181 -2.546 -13.553 1.00 97.44 102 VAL A N 1
ATOM 812 C CA . VAL A 1 102 ? -2.486 -3.970 -13.398 1.00 97.44 102 VAL A CA 1
ATOM 813 C C . VAL A 1 102 ? -1.473 -4.609 -12.456 1.00 97.44 102 VAL A C 1
ATOM 815 O O . VAL A 1 102 ? -0.266 -4.478 -12.650 1.00 97.44 102 VAL A O 1
ATOM 818 N N . THR A 1 103 ? -1.948 -5.333 -11.442 1.00 98.19 103 THR A N 1
ATOM 819 C CA . THR A 1 103 ? -1.077 -6.110 -10.547 1.00 98.19 103 THR A CA 1
ATOM 820 C C . THR A 1 103 ? -0.454 -7.280 -11.304 1.00 98.19 103 THR A C 1
ATOM 822 O O . THR A 1 103 ? -1.167 -8.168 -11.763 1.00 98.19 103 THR A O 1
ATOM 825 N N . ILE A 1 104 ? 0.876 -7.290 -11.391 1.00 97.81 104 ILE A N 1
ATOM 826 C CA . ILE A 1 104 ? 1.665 -8.380 -11.982 1.00 97.81 104 ILE A CA 1
ATOM 827 C C . ILE A 1 104 ? 2.280 -9.293 -10.911 1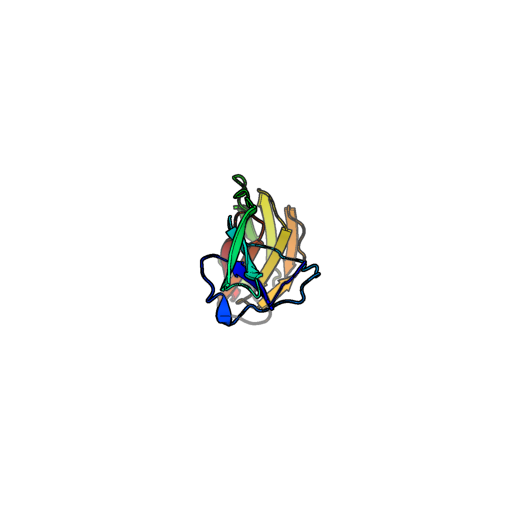.00 97.81 104 ILE A C 1
ATOM 829 O O . ILE A 1 104 ? 2.626 -10.432 -11.207 1.00 97.81 104 ILE A O 1
ATOM 833 N N . TRP A 1 105 ? 2.354 -8.832 -9.655 1.00 98.25 105 TRP A N 1
ATOM 834 C CA . TRP A 1 105 ? 2.705 -9.654 -8.493 1.00 98.25 105 TRP A CA 1
ATOM 835 C C . TRP A 1 105 ? 1.950 -9.151 -7.252 1.00 98.25 105 TRP A C 1
ATOM 837 O O . TRP A 1 105 ? 2.197 -8.041 -6.795 1.00 98.25 105 TRP A O 1
ATOM 847 N N . ASN A 1 106 ? 1.002 -9.935 -6.724 1.00 96.38 106 ASN A N 1
ATOM 848 C CA . ASN A 1 106 ? 0.100 -9.518 -5.633 1.00 96.38 106 ASN A CA 1
ATOM 849 C C . ASN A 1 106 ? 0.669 -9.690 -4.208 1.00 96.38 106 ASN A C 1
ATOM 851 O O . ASN A 1 106 ? 0.178 -9.043 -3.289 1.00 96.38 106 ASN A O 1
ATOM 855 N N . ASP A 1 107 ? 1.684 -10.536 -4.040 1.00 96.88 107 ASP A N 1
ATOM 856 C CA . ASP A 1 107 ? 2.295 -10.877 -2.749 1.00 96.88 107 ASP A CA 1
ATOM 857 C C . ASP A 1 107 ? 3.823 -10.829 -2.882 1.00 96.88 107 ASP A C 1
ATOM 859 O O . ASP A 1 107 ? 4.529 -11.831 -2.748 1.00 96.88 107 ASP A O 1
ATOM 863 N N . ALA A 1 108 ? 4.327 -9.658 -3.268 1.00 97.69 108 ALA A N 1
ATOM 864 C CA . ALA A 1 108 ? 5.753 -9.440 -3.452 1.00 97.69 108 ALA A CA 1
ATOM 865 C C . ALA A 1 108 ? 6.479 -9.450 -2.090 1.00 97.69 108 ALA A C 1
ATOM 867 O O . ALA A 1 108 ? 5.941 -8.927 -1.108 1.00 97.69 108 ALA A O 1
ATOM 868 N N . PRO A 1 109 ? 7.703 -10.005 -1.998 1.00 98.12 109 PRO A N 1
ATOM 869 C CA . PRO A 1 109 ? 8.524 -9.879 -0.792 1.00 98.12 109 PRO A CA 1
ATOM 870 C C . PRO A 1 109 ? 8.811 -8.403 -0.480 1.00 98.12 109 PRO A C 1
ATOM 872 O O . PRO A 1 109 ? 8.754 -7.564 -1.370 1.00 98.12 109 PRO A O 1
ATOM 875 N N . PHE A 1 110 ? 9.159 -8.054 0.761 1.00 97.19 110 PHE A N 1
ATOM 876 C CA . PHE A 1 110 ? 9.383 -6.643 1.127 1.00 97.19 110 PHE A CA 1
ATOM 877 C C . PHE A 1 110 ? 10.691 -6.061 0.578 1.00 97.19 110 PHE A C 1
ATOM 879 O O . PHE A 1 110 ? 10.781 -4.867 0.313 1.00 97.19 110 PHE A O 1
ATOM 886 N N . THR A 1 111 ? 11.665 -6.921 0.305 1.00 98.06 111 THR A N 1
ATOM 887 C CA . THR A 1 111 ? 12.846 -6.592 -0.491 1.00 98.06 111 THR A CA 1
ATOM 888 C C . THR A 1 111 ? 12.973 -7.652 -1.560 1.00 98.06 111 THR A C 1
ATOM 890 O O . THR A 1 111 ? 12.909 -8.847 -1.263 1.00 98.06 111 THR A O 1
ATOM 893 N N . GLY A 1 112 ? 13.123 -7.234 -2.810 1.00 97.88 112 GLY A N 1
ATOM 894 C CA . GLY A 1 112 ? 13.069 -8.179 -3.908 1.00 97.88 112 GLY A CA 1
ATOM 895 C C . GLY A 1 112 ? 13.487 -7.607 -5.243 1.00 97.88 112 GLY A C 1
ATOM 896 O O . GLY A 1 112 ? 13.797 -6.424 -5.398 1.00 97.88 112 GLY A O 1
ATOM 897 N N . ASN A 1 113 ? 13.524 -8.516 -6.206 1.00 98.31 113 ASN A N 1
ATOM 898 C CA . ASN A 1 113 ? 13.707 -8.208 -7.606 1.00 98.31 113 ASN A CA 1
ATOM 899 C C . ASN A 1 113 ? 12.830 -9.136 -8.451 1.00 98.31 113 ASN A C 1
ATOM 901 O O . ASN A 1 113 ? 12.518 -10.250 -8.027 1.00 98.31 113 ASN A O 1
ATOM 905 N N . MET A 1 114 ? 12.432 -8.667 -9.628 1.00 98.06 114 MET A N 1
ATOM 906 C CA . MET A 1 114 ? 11.760 -9.474 -10.641 1.00 98.06 114 MET A CA 1
ATOM 907 C C . MET A 1 114 ? 12.124 -8.987 -12.034 1.00 98.06 114 MET A C 1
ATOM 909 O O . MET A 1 114 ? 12.409 -7.808 -12.231 1.00 98.06 114 MET A O 1
ATOM 913 N N . GLN A 1 115 ? 12.029 -9.882 -13.009 1.00 98.12 115 GLN A N 1
ATOM 914 C CA . GLN A 1 115 ? 12.058 -9.506 -14.412 1.00 98.12 115 GLN A CA 1
ATOM 915 C C . GLN A 1 115 ? 10.631 -9.445 -14.963 1.00 98.12 115 GLN A C 1
ATOM 917 O O . GLN A 1 115 ? 9.804 -10.296 -14.637 1.00 98.12 115 GLN A O 1
ATOM 922 N N . ASP A 1 116 ? 10.362 -8.460 -15.815 1.00 97.81 116 ASP A N 1
ATOM 923 C CA . ASP A 1 116 ? 9.138 -8.381 -16.606 1.00 97.81 116 ASP A CA 1
ATOM 924 C C . ASP A 1 116 ? 9.462 -8.001 -18.054 1.00 97.81 116 ASP A C 1
ATOM 926 O O . ASP A 1 116 ? 10.356 -7.197 -18.313 1.00 97.81 116 ASP A O 1
ATOM 930 N N . CYS A 1 117 ? 8.752 -8.596 -19.008 1.00 96.12 117 CYS A N 1
ATOM 931 C CA . CYS A 1 117 ? 8.989 -8.395 -20.435 1.00 96.12 117 CYS A CA 1
ATOM 932 C C . CYS A 1 117 ? 7.773 -7.679 -21.043 1.00 96.12 117 CYS A C 1
ATOM 934 O O . CYS A 1 117 ? 6.796 -8.344 -21.408 1.00 96.12 117 CYS A O 1
ATOM 936 N N . PRO A 1 118 ? 7.770 -6.332 -21.104 1.00 93.38 118 PRO A N 1
ATOM 937 C CA . PRO A 1 118 ? 6.670 -5.588 -21.704 1.00 93.38 118 PRO A CA 1
ATOM 938 C C . PRO A 1 118 ? 6.566 -5.909 -23.197 1.00 93.38 118 PRO A C 1
ATOM 940 O O . PRO A 1 118 ? 7.537 -5.822 -23.944 1.00 93.38 118 PRO A O 1
ATOM 943 N N . SER A 1 119 ? 5.371 -6.303 -23.633 1.00 89.94 119 SER A N 1
ATOM 944 C CA . SER A 1 119 ? 5.074 -6.549 -25.042 1.00 89.94 119 SER A CA 1
ATOM 945 C C . SER A 1 119 ? 4.509 -5.291 -25.693 1.00 89.94 119 SER A C 1
ATOM 947 O O . SER A 1 119 ? 3.538 -4.728 -25.185 1.00 89.94 119 SER A O 1
ATOM 949 N N . GLY A 1 120 ? 5.042 -4.919 -26.853 1.00 91.81 120 GLY A N 1
ATOM 950 C CA . GLY A 1 120 ? 4.596 -3.753 -27.616 1.00 91.81 120 GLY A CA 1
ATOM 951 C C . GLY A 1 120 ? 5.457 -2.516 -27.376 1.00 91.81 120 GLY A C 1
ATOM 952 O O . GLY A 1 120 ? 6.453 -2.565 -26.662 1.00 91.81 120 GLY A O 1
ATOM 953 N N . THR A 1 121 ? 5.072 -1.419 -28.017 1.00 96.12 121 THR A N 1
ATOM 954 C CA . THR A 1 121 ? 5.764 -0.126 -27.968 1.00 96.12 121 THR A CA 1
ATOM 955 C C . THR A 1 121 ? 4.935 0.906 -27.212 1.00 96.12 121 THR A C 1
ATOM 957 O O . THR A 1 121 ? 3.716 0.770 -27.093 1.00 96.12 121 THR A O 1
ATOM 960 N N . GLY A 1 122 ? 5.580 1.980 -26.768 1.00 96.88 122 GLY A N 1
ATOM 961 C CA . GLY A 1 122 ? 4.958 3.093 -26.061 1.00 96.88 122 GLY A CA 1
ATOM 962 C C . GLY A 1 122 ? 5.299 3.124 -24.576 1.00 96.88 122 GLY A C 1
ATOM 963 O O . GLY A 1 122 ? 6.235 2.475 -24.110 1.00 96.88 122 GLY A O 1
ATOM 964 N N . GLN A 1 123 ? 4.537 3.921 -23.835 1.00 97.88 123 GLN A N 1
ATOM 965 C CA . GLN A 1 123 ? 4.817 4.189 -22.434 1.00 97.88 123 GLN A CA 1
ATOM 966 C C . GLN A 1 123 ? 4.289 3.065 -21.535 1.00 97.88 123 GLN A C 1
ATOM 968 O O . GLN A 1 123 ? 3.127 2.666 -21.633 1.00 97.88 123 GLN A O 1
ATOM 973 N N . PHE A 1 124 ? 5.129 2.606 -20.609 1.00 98.06 124 PHE A N 1
ATOM 974 C CA . PHE A 1 124 ? 4.746 1.694 -19.534 1.00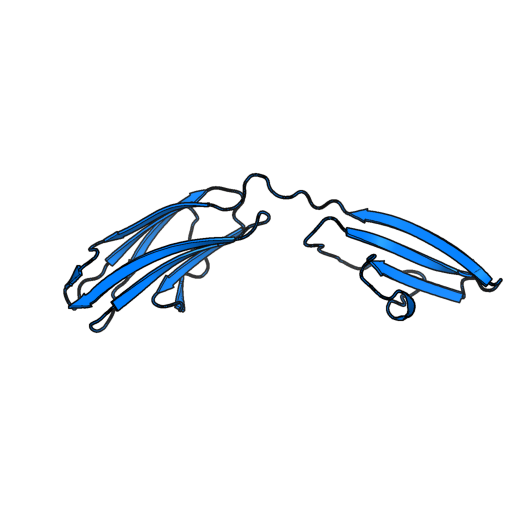 98.06 124 PHE A CA 1
ATOM 975 C C . PHE A 1 124 ? 5.038 2.331 -18.177 1.00 98.06 124 PHE A C 1
ATOM 977 O O . PHE A 1 124 ? 6.050 3.008 -17.989 1.00 98.06 124 PHE A O 1
ATOM 984 N N . VAL A 1 125 ? 4.154 2.086 -17.214 1.00 98.44 125 VAL A N 1
ATOM 985 C CA . VAL A 1 125 ? 4.275 2.586 -15.843 1.00 98.44 125 VAL A CA 1
ATOM 986 C C . VAL A 1 125 ? 4.372 1.407 -14.895 1.00 98.44 125 VAL A C 1
ATOM 988 O O . VAL A 1 125 ? 3.393 0.693 -14.685 1.00 98.44 125 VAL A O 1
ATOM 991 N N . TYR A 1 126 ? 5.543 1.212 -14.304 1.00 98.62 126 TYR A N 1
ATOM 992 C CA . TYR A 1 126 ? 5.727 0.244 -13.233 1.00 98.62 126 TYR A CA 1
ATOM 993 C C . TYR A 1 126 ? 5.474 0.895 -11.886 1.00 98.62 126 TYR A C 1
ATOM 995 O O . TYR A 1 126 ? 5.825 2.056 -11.677 1.00 98.62 126 TYR A O 1
ATOM 1003 N N . GLY A 1 127 ? 4.902 0.140 -10.956 1.00 98.56 127 GLY A N 1
ATOM 1004 C CA . GLY A 1 127 ? 4.688 0.598 -9.594 1.00 98.56 127 GLY A CA 1
ATOM 1005 C C . GLY A 1 127 ? 4.972 -0.469 -8.554 1.00 98.56 127 GLY A C 1
ATOM 1006 O O . GLY A 1 127 ? 4.797 -1.657 -8.809 1.00 98.56 127 GLY A O 1
ATOM 1007 N N . VAL A 1 128 ? 5.364 -0.023 -7.365 1.00 98.69 128 VAL A N 1
ATOM 1008 C CA . VAL A 1 128 ? 5.294 -0.819 -6.137 1.00 98.69 128 VAL A CA 1
ATOM 1009 C C . VAL A 1 128 ? 4.284 -0.169 -5.207 1.00 98.69 128 VAL A C 1
ATOM 1011 O O . VAL A 1 128 ? 4.347 1.035 -4.963 1.00 98.69 128 VAL A O 1
ATOM 1014 N N . GLU A 1 129 ? 3.335 -0.956 -4.716 1.00 98.19 129 GLU A N 1
ATOM 1015 C CA . GLU A 1 129 ? 2.315 -0.543 -3.754 1.00 98.19 129 GLU A CA 1
ATOM 1016 C C . GLU A 1 129 ? 2.516 -1.309 -2.456 1.00 98.19 129 GLU A C 1
ATOM 1018 O O . GLU A 1 129 ? 2.619 -2.535 -2.466 1.00 98.19 129 GLU A O 1
ATOM 1023 N N . VAL A 1 130 ? 2.540 -0.600 -1.333 1.00 97.69 130 VAL A N 1
ATOM 1024 C CA . VAL A 1 130 ? 2.753 -1.182 -0.009 1.00 97.69 130 VAL A CA 1
ATOM 1025 C C . VAL A 1 130 ? 1.644 -0.746 0.942 1.00 97.69 130 VAL A C 1
ATOM 1027 O O . VAL A 1 130 ? 1.211 0.406 0.917 1.00 97.69 130 VAL A O 1
ATOM 1030 N N . LYS A 1 131 ? 1.159 -1.669 1.778 1.00 95.12 131 LYS A N 1
ATOM 1031 C CA . LYS A 1 131 ? 0.149 -1.395 2.809 1.00 95.12 131 LYS A CA 1
ATOM 1032 C C . LYS A 1 131 ? 0.506 -2.070 4.131 1.00 95.12 131 LYS A C 1
ATOM 1034 O O . LYS A 1 131 ? 1.037 -3.179 4.140 1.00 95.12 131 LYS A O 1
ATOM 1039 N N . GLY A 1 132 ? 0.143 -1.408 5.223 1.00 92.50 132 GLY A N 1
ATOM 1040 C CA . GLY A 1 132 ? 0.209 -1.913 6.587 1.00 92.50 132 GLY A CA 1
ATOM 1041 C C . GLY A 1 132 ? -0.648 -1.077 7.545 1.00 92.50 132 GLY A C 1
ATOM 1042 O O . GLY A 1 132 ? -1.408 -0.215 7.088 1.00 92.50 132 GLY A O 1
ATOM 1043 N N . PRO A 1 133 ? -0.522 -1.280 8.867 1.00 86.06 133 PRO A N 1
ATOM 1044 C CA . PRO A 1 133 ? -1.386 -0.645 9.866 1.00 86.06 133 PRO A CA 1
ATOM 1045 C C . PRO A 1 133 ? -1.268 0.884 9.894 1.00 86.06 133 PRO A C 1
ATOM 1047 O O . PRO A 1 133 ? -2.226 1.579 10.215 1.00 86.06 133 PRO A O 1
ATOM 1050 N N . GLY A 1 134 ? -0.094 1.417 9.538 1.00 85.56 134 GLY A N 1
ATOM 1051 C CA . GLY A 1 134 ? 0.159 2.859 9.452 1.00 85.56 134 GLY A CA 1
ATOM 1052 C C . GLY A 1 134 ? -0.327 3.522 8.156 1.00 85.56 134 GLY A C 1
ATOM 1053 O O . GLY A 1 134 ? -0.163 4.728 8.005 1.00 85.56 134 GLY A O 1
ATOM 1054 N N . GLY A 1 135 ? -0.901 2.767 7.208 1.00 88.25 135 GLY A N 1
ATOM 1055 C CA . GLY A 1 135 ? -1.435 3.301 5.953 1.00 88.25 135 GLY A CA 1
ATOM 1056 C C . GLY A 1 135 ? -0.924 2.582 4.705 1.00 88.25 135 GLY A C 1
ATOM 1057 O O . GLY A 1 135 ? -0.684 1.374 4.692 1.00 88.25 135 GLY A O 1
ATOM 1058 N N . SER A 1 136 ? -0.820 3.310 3.597 1.00 92.06 136 SER A N 1
ATOM 1059 C CA . SER A 1 136 ? -0.326 2.778 2.324 1.00 92.06 136 SER A CA 1
ATOM 1060 C C . SER A 1 136 ? 0.581 3.784 1.635 1.00 92.06 136 SER A C 1
ATOM 1062 O O . SER A 1 136 ? 0.424 4.989 1.817 1.00 92.06 136 SER A O 1
ATOM 1064 N N . ASN A 1 137 ? 1.515 3.282 0.836 1.00 95.44 137 ASN A N 1
ATOM 1065 C CA . ASN A 1 137 ? 2.453 4.090 0.069 1.00 95.44 137 ASN A CA 1
ATOM 1066 C C . ASN A 1 137 ? 2.673 3.460 -1.315 1.00 95.44 137 ASN A C 1
ATOM 1068 O O . ASN A 1 137 ? 2.413 2.270 -1.513 1.00 95.44 137 ASN A O 1
ATOM 1072 N N . ARG A 1 138 ? 3.118 4.258 -2.286 1.00 97.62 138 ARG A N 1
ATOM 1073 C CA . ARG A 1 138 ? 3.354 3.822 -3.664 1.00 97.62 138 ARG A CA 1
ATOM 1074 C C . ARG A 1 138 ? 4.514 4.592 -4.282 1.00 97.62 138 ARG A C 1
ATOM 1076 O O . ARG A 1 138 ? 4.623 5.798 -4.090 1.00 97.62 138 ARG A O 1
ATOM 1083 N N . ALA A 1 139 ? 5.318 3.908 -5.091 1.00 98.19 139 ALA A N 1
ATOM 1084 C CA . ALA A 1 139 ? 6.286 4.536 -5.990 1.00 98.19 139 ALA A CA 1
ATOM 1085 C C . ALA A 1 139 ? 6.040 4.091 -7.433 1.00 98.19 139 ALA A C 1
ATOM 1087 O O . ALA A 1 139 ? 5.532 2.993 -7.664 1.00 98.19 139 ALA A O 1
ATOM 1088 N N . LEU A 1 140 ? 6.394 4.951 -8.389 1.00 98.50 140 LEU A N 1
ATOM 1089 C CA . LEU A 1 140 ? 6.200 4.732 -9.820 1.00 98.50 140 LEU A CA 1
ATOM 1090 C C . LEU A 1 140 ? 7.495 4.977 -10.591 1.00 98.50 140 LEU A C 1
ATOM 1092 O O . LEU A 1 140 ? 8.239 5.903 -10.275 1.00 98.50 140 LEU A O 1
ATOM 1096 N N . VAL A 1 141 ? 7.715 4.189 -11.640 1.00 98.56 141 VAL A N 1
ATOM 1097 C CA . VAL A 1 141 ? 8.752 4.420 -12.648 1.00 98.56 141 VAL A CA 1
ATOM 1098 C C . VAL A 1 141 ? 8.111 4.330 -14.025 1.00 98.56 141 VAL A C 1
ATOM 1100 O O . VAL A 1 141 ? 7.438 3.353 -14.351 1.00 98.56 141 VAL A O 1
ATOM 1103 N N . TYR A 1 142 ? 8.336 5.361 -14.831 1.00 98.31 142 TYR A N 1
ATOM 1104 C CA . TYR A 1 142 ? 7.872 5.435 -16.209 1.00 98.31 142 TYR A CA 1
ATOM 1105 C C . TYR A 1 142 ? 9.005 5.005 -17.134 1.00 98.31 142 TYR A C 1
ATOM 1107 O O . TYR A 1 142 ? 10.138 5.460 -16.973 1.00 98.31 142 TYR A O 1
ATOM 1115 N N . ILE A 1 143 ? 8.686 4.156 -18.103 1.00 98.12 143 ILE A N 1
ATOM 1116 C CA . ILE A 1 143 ? 9.584 3.808 -19.200 1.00 98.12 143 ILE A CA 1
ATOM 1117 C C . ILE A 1 143 ? 8.878 4.015 -20.540 1.00 98.12 143 ILE A C 1
ATOM 1119 O O . ILE A 1 143 ? 7.649 3.990 -20.617 1.00 98.12 143 ILE A O 1
ATOM 1123 N N . GLN A 1 144 ? 9.667 4.169 -21.591 1.00 98.12 144 GLN A N 1
ATOM 1124 C CA . GLN A 1 144 ? 9.255 4.211 -22.983 1.00 98.12 144 GLN A CA 1
ATOM 1125 C C . GLN A 1 144 ? 9.876 3.014 -23.705 1.00 98.12 144 GLN A C 1
ATOM 1127 O O . GLN A 1 144 ? 11.090 2.821 -23.640 1.00 98.12 144 GLN A O 1
ATOM 1132 N N . VAL A 1 145 ? 9.045 2.218 -24.378 1.00 97.75 145 VAL A N 1
ATOM 1133 C CA . VAL A 1 145 ? 9.492 1.111 -25.230 1.00 97.75 145 VAL A CA 1
ATOM 1134 C C . VAL A 1 145 ? 9.424 1.543 -26.690 1.00 97.75 145 VAL A C 1
ATOM 1136 O O . VAL A 1 145 ? 8.340 1.869 -27.180 1.00 97.75 145 VAL A O 1
ATOM 1139 N N . GLU A 1 146 ? 10.559 1.539 -27.380 1.00 95.56 146 GLU A N 1
ATOM 1140 C CA . GLU A 1 146 ? 10.683 1.951 -28.787 1.00 95.56 146 GLU A CA 1
ATOM 1141 C C . GLU A 1 146 ? 11.719 1.138 -29.569 1.00 95.56 146 GLU A C 1
ATOM 1143 O O . GLU A 1 146 ? 12.536 0.421 -28.940 1.00 95.56 146 GLU A O 1
#

Foldseek 3Di:
DQFDWKFKDWPVDDRVVGTDDPDDDDDDDDLAWTKIWIWTQGPVRDIDIDIDIDHDDQFPFFKDWPDWDKPPPQEDEAFDKIKIWTAMTGAFDAKFKDKPNHTPGGHDDNGDMDIDGDHDFAKIKIKMWTGDSNGIDMDIGIHTYD